Protein AF-A0A1Y3B3G0-F1 (afdb_monomer_lite)

InterPro domains:
  IPR056429 C-Maf-inducing protein, PH domain [PF23066] (26-76)

Secondary structure (DSSP, 8-state):
--------------------S-----PPPPSEEEEEE-----SS-HHHHHHSHHHHT-PEEEEEEE-SS-EEE-PPP-

Structure (mmCIF, N/CA/C/O backbone):
data_AF-A0A1Y3B3G0-F1
#
_entry.id   AF-A0A1Y3B3G0-F1
#
loop_
_atom_site.group_PDB
_atom_site.id
_atom_site.type_symbol
_atom_site.label_atom_id
_atom_site.label_alt_id
_atom_site.label_comp_id
_atom_site.label_asym_id
_atom_site.label_entity_id
_atom_site.label_seq_id
_atom_site.pdbx_PDB_ins_code
_atom_site.Cartn_x
_atom_site.Cartn_y
_atom_site.Cartn_z
_atom_site.occupancy
_atom_site.B_iso_or_equiv
_atom_site.auth_seq_id
_atom_site.auth_comp_id
_atom_site.auth_asym_id
_atom_site.auth_atom_id
_atom_site.pdbx_PDB_model_num
ATOM 1 N N . MET A 1 1 ? 61.891 -23.644 -51.253 1.00 56.06 1 MET A N 1
ATOM 2 C CA . MET A 1 1 ? 62.061 -24.349 -49.972 1.00 56.06 1 MET A CA 1
ATOM 3 C C . MET A 1 1 ? 62.746 -23.382 -49.030 1.00 56.06 1 MET A C 1
ATOM 5 O O . MET A 1 1 ? 63.955 -23.255 -49.111 1.00 56.06 1 MET A O 1
ATOM 9 N N . ASP A 1 2 ? 61.961 -22.637 -48.259 1.00 42.81 2 ASP A N 1
ATOM 10 C CA . ASP A 1 2 ? 62.286 -22.323 -46.867 1.00 42.81 2 ASP A CA 1
ATOM 11 C C . ASP A 1 2 ? 60.965 -21.966 -46.173 1.00 42.81 2 ASP A C 1
ATOM 13 O O . ASP A 1 2 ? 60.265 -21.027 -46.555 1.00 42.81 2 ASP A O 1
ATOM 17 N N . GLU A 1 3 ? 60.565 -22.858 -45.276 1.00 44.00 3 GLU A N 1
ATOM 18 C CA . GLU A 1 3 ? 59.332 -22.860 -44.497 1.00 44.00 3 GLU A CA 1
ATOM 19 C C . GLU A 1 3 ? 59.557 -22.013 -43.242 1.00 44.00 3 GLU A C 1
ATOM 21 O O . GLU A 1 3 ? 60.217 -22.443 -42.301 1.00 44.00 3 GLU A O 1
ATOM 26 N N . GLY A 1 4 ? 59.001 -20.803 -43.223 1.00 44.47 4 GLY A N 1
ATOM 27 C CA . GLY A 1 4 ? 59.056 -19.891 -42.080 1.00 44.47 4 GLY A CA 1
ATOM 28 C C . GLY A 1 4 ? 57.726 -19.801 -41.341 1.00 44.47 4 GLY A C 1
ATOM 29 O O . GLY A 1 4 ? 57.171 -18.712 -41.204 1.00 44.47 4 GLY A O 1
ATOM 30 N N . ILE A 1 5 ? 57.180 -20.933 -40.892 1.00 52.31 5 ILE A N 1
ATOM 31 C CA . ILE A 1 5 ? 56.018 -20.971 -39.996 1.00 52.31 5 ILE A CA 1
ATOM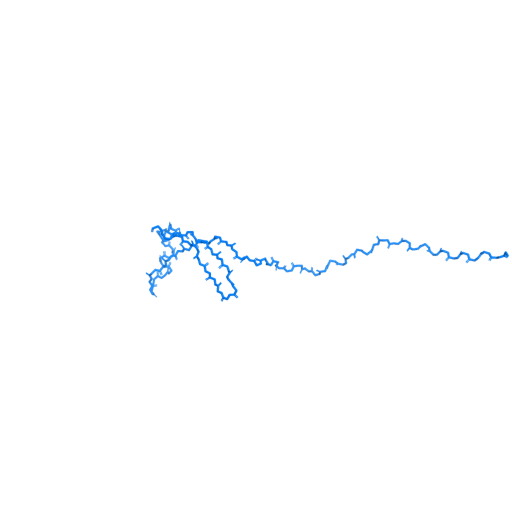 32 C C . ILE A 1 5 ? 56.467 -20.496 -38.608 1.00 52.31 5 ILE A C 1
ATOM 34 O O . ILE A 1 5 ? 57.041 -21.262 -37.841 1.00 52.31 5 ILE A O 1
ATOM 38 N N . PHE A 1 6 ? 56.155 -19.251 -38.246 1.00 48.84 6 PHE A N 1
ATOM 39 C CA . PHE A 1 6 ? 56.118 -18.838 -36.841 1.00 48.84 6 PHE A CA 1
ATOM 40 C C . PHE A 1 6 ? 54.656 -18.751 -36.390 1.00 48.84 6 PHE A C 1
ATOM 42 O O . PHE A 1 6 ? 54.050 -17.683 -36.341 1.00 48.84 6 PHE A O 1
ATOM 49 N N . GLN A 1 7 ? 54.056 -19.911 -36.109 1.00 51.12 7 GLN A N 1
ATOM 50 C CA . GLN A 1 7 ? 52.789 -19.981 -35.384 1.00 51.12 7 GLN A CA 1
ATOM 51 C C . GLN A 1 7 ? 53.073 -19.702 -33.909 1.00 51.12 7 GLN A C 1
ATOM 53 O O . GLN A 1 7 ? 53.642 -20.530 -33.203 1.00 51.12 7 GLN A O 1
ATOM 58 N N . SER A 1 8 ? 52.682 -18.523 -33.437 1.00 49.59 8 SER A N 1
ATOM 59 C CA . SER A 1 8 ? 52.648 -18.199 -32.016 1.00 49.59 8 SER A CA 1
ATOM 60 C C . SER A 1 8 ? 51.483 -18.945 -31.341 1.00 49.59 8 SER A C 1
ATOM 62 O O . SER A 1 8 ? 50.324 -18.727 -31.705 1.00 49.59 8 SER A O 1
ATOM 64 N N . PRO A 1 9 ? 51.727 -19.808 -30.337 1.00 52.81 9 PRO A N 1
ATOM 65 C CA . PRO A 1 9 ? 50.657 -20.433 -29.582 1.00 52.81 9 PRO A CA 1
ATOM 66 C C . PRO A 1 9 ? 50.292 -19.524 -28.406 1.00 52.81 9 PRO A C 1
ATOM 68 O O . PRO A 1 9 ? 50.810 -19.670 -27.304 1.00 52.81 9 PRO A O 1
ATOM 71 N N . LEU A 1 10 ? 49.375 -18.582 -28.621 1.00 47.62 10 LEU A N 1
ATOM 72 C CA . LEU A 1 10 ? 48.589 -18.012 -27.523 1.00 47.62 10 LEU A CA 1
ATOM 73 C C . LEU A 1 10 ? 47.103 -18.136 -27.837 1.00 47.62 10 LEU A C 1
ATOM 75 O O . LEU A 1 10 ? 46.365 -17.173 -28.024 1.00 47.62 10 LEU A O 1
ATOM 79 N N . ASN A 1 11 ? 46.665 -19.391 -27.842 1.00 52.16 11 ASN A N 1
ATOM 80 C CA . ASN A 1 11 ? 45.304 -19.710 -27.468 1.00 52.16 11 ASN A CA 1
ATOM 81 C C . ASN A 1 11 ? 45.155 -19.399 -25.969 1.00 52.16 11 ASN A C 1
ATOM 83 O O . ASN A 1 11 ? 45.661 -20.133 -25.122 1.00 52.16 11 ASN A O 1
ATOM 87 N N . SER A 1 12 ? 44.487 -18.299 -25.633 1.00 51.84 12 SER A N 1
ATOM 88 C CA . SER A 1 12 ? 43.942 -18.108 -24.291 1.00 51.84 12 SER A CA 1
ATOM 89 C C . SER A 1 12 ? 42.522 -17.557 -24.414 1.00 51.84 12 SER A C 1
ATOM 91 O O . SER A 1 12 ? 42.330 -16.347 -24.564 1.00 51.84 12 SER A O 1
ATOM 93 N N . PRO A 1 13 ? 41.490 -18.421 -24.395 1.00 57.69 13 PRO A N 1
ATOM 94 C CA . PRO A 1 13 ? 40.115 -17.981 -24.301 1.00 57.69 13 PRO A CA 1
ATOM 95 C C . PRO A 1 13 ? 39.827 -17.732 -22.824 1.00 57.69 13 PRO A C 1
ATOM 97 O O . PRO A 1 13 ? 39.200 -18.537 -22.154 1.00 57.69 13 PRO A O 1
ATOM 100 N N . ASN A 1 14 ? 40.320 -16.622 -22.290 1.00 57.00 14 ASN A N 1
ATOM 101 C CA . ASN A 1 14 ? 39.820 -16.108 -21.023 1.00 57.00 14 ASN A CA 1
ATOM 102 C C . ASN A 1 14 ? 39.741 -14.589 -21.101 1.00 57.00 14 ASN A C 1
ATOM 104 O O . ASN A 1 14 ? 40.402 -13.847 -20.383 1.00 57.00 14 ASN A O 1
ATOM 108 N N . ARG A 1 15 ? 38.833 -14.117 -21.963 1.00 55.59 15 ARG A N 1
ATOM 109 C CA . ARG A 1 15 ? 38.082 -12.906 -21.629 1.00 55.59 15 ARG A CA 1
ATOM 110 C C . ARG A 1 15 ? 37.131 -13.286 -20.496 1.00 55.59 15 ARG A C 1
ATOM 112 O O . ARG A 1 15 ? 35.931 -13.425 -20.710 1.00 55.59 15 ARG A O 1
ATOM 119 N N . THR A 1 16 ? 37.664 -13.507 -19.297 1.00 54.72 16 THR A N 1
ATOM 120 C CA . THR A 1 16 ? 36.865 -13.384 -18.085 1.00 54.72 16 THR A CA 1
ATOM 121 C C . THR A 1 16 ? 36.443 -11.927 -18.049 1.00 54.72 16 THR A C 1
ATOM 123 O O . THR A 1 16 ? 37.216 -11.035 -17.707 1.00 54.72 16 THR A O 1
ATOM 126 N N . SER A 1 17 ? 35.230 -11.685 -18.545 1.00 61.53 17 SER A N 1
ATOM 127 C CA . SER A 1 17 ? 34.520 -10.424 -18.427 1.00 61.53 17 SER A CA 1
ATOM 128 C C . SER A 1 17 ? 34.710 -9.933 -17.002 1.00 61.53 17 SER A C 1
ATOM 130 O O . SER A 1 17 ? 34.244 -10.589 -16.065 1.00 61.53 17 SER A O 1
ATOM 132 N N . ALA A 1 18 ? 35.440 -8.830 -16.837 1.00 63.31 18 ALA A N 1
ATOM 133 C CA . ALA A 1 18 ? 35.539 -8.165 -15.552 1.00 63.31 18 ALA A CA 1
ATOM 134 C C . ALA A 1 18 ? 34.111 -8.023 -14.996 1.00 63.31 18 ALA A C 1
ATOM 136 O O . ALA A 1 18 ? 33.223 -7.630 -15.763 1.00 63.31 18 ALA A O 1
ATOM 137 N N . PRO A 1 19 ? 33.841 -8.386 -13.728 1.00 60.03 19 PRO A N 1
ATOM 138 C CA . PRO A 1 19 ? 32.518 -8.193 -13.160 1.00 60.03 19 PRO A CA 1
ATOM 139 C C . PRO A 1 19 ? 32.219 -6.694 -13.217 1.00 60.03 19 PRO A C 1
ATOM 141 O O . PRO A 1 19 ? 32.857 -5.882 -12.548 1.00 60.03 19 PRO A O 1
ATOM 144 N N . SER A 1 20 ? 31.310 -6.328 -14.117 1.00 67.75 20 SER A N 1
ATOM 145 C CA . SER A 1 20 ? 30.966 -4.952 -14.440 1.00 67.75 20 SER A CA 1
ATOM 146 C C . SER A 1 20 ? 30.212 -4.338 -13.267 1.00 67.75 20 SER A C 1
ATOM 148 O O . SER A 1 20 ? 28.990 -4.441 -13.216 1.00 67.75 20 SER A O 1
ATOM 150 N N . SER A 1 21 ? 30.951 -3.722 -12.342 1.00 70.25 21 SER A N 1
ATOM 151 C CA . SER A 1 21 ? 30.450 -2.985 -11.176 1.00 70.25 21 SER A CA 1
ATOM 152 C C . SER A 1 21 ? 29.588 -3.821 -10.205 1.00 70.25 21 SER A C 1
ATOM 154 O O . SER A 1 21 ? 28.943 -4.798 -10.585 1.00 70.25 21 SER A O 1
ATOM 156 N N . PRO A 1 22 ? 29.523 -3.467 -8.909 1.00 69.56 22 PRO A N 1
ATOM 157 C CA . PRO A 1 22 ? 28.448 -3.975 -8.071 1.00 69.56 22 PRO A CA 1
ATOM 158 C C . PRO A 1 22 ? 27.133 -3.514 -8.701 1.00 69.56 22 PRO A C 1
ATOM 160 O O . PRO A 1 22 ? 26.852 -2.319 -8.801 1.00 69.56 22 PRO A O 1
ATOM 163 N N . ILE A 1 23 ? 26.357 -4.476 -9.194 1.00 73.00 23 ILE A N 1
ATOM 164 C CA . ILE A 1 23 ? 25.006 -4.245 -9.682 1.00 73.00 23 ILE A CA 1
ATOM 165 C C . ILE A 1 23 ? 24.226 -3.681 -8.495 1.00 73.00 23 ILE A C 1
ATOM 167 O O . ILE A 1 23 ? 23.885 -4.405 -7.561 1.00 73.00 23 ILE A O 1
ATOM 171 N N . GLY A 1 24 ? 23.999 -2.368 -8.512 1.00 81.19 24 GLY A N 1
ATOM 172 C CA . GLY A 1 24 ? 23.110 -1.716 -7.564 1.00 81.19 24 GLY A CA 1
ATOM 173 C C . GLY A 1 24 ? 21.696 -2.303 -7.656 1.00 81.19 24 GLY A C 1
ATOM 174 O O . GLY A 1 24 ? 21.405 -3.104 -8.552 1.00 81.19 24 GLY A O 1
ATOM 175 N N . PRO A 1 25 ? 20.793 -1.916 -6.747 1.00 82.31 25 PRO A N 1
ATOM 176 C CA . PRO A 1 25 ? 19.422 -2.408 -6.749 1.00 82.31 25 PRO A CA 1
ATOM 177 C C . PRO A 1 25 ? 18.784 -2.309 -8.145 1.00 82.31 25 PRO A C 1
ATOM 179 O O . PRO A 1 25 ? 18.661 -1.228 -8.720 1.00 82.31 25 PRO A O 1
ATOM 182 N N . LYS A 1 26 ? 18.405 -3.460 -8.712 1.00 83.50 26 LYS A N 1
ATOM 183 C CA . LYS A 1 26 ? 17.695 -3.539 -9.993 1.00 83.50 26 LYS A CA 1
ATOM 184 C C . LYS A 1 26 ? 16.204 -3.415 -9.721 1.00 83.50 26 LYS A C 1
ATOM 186 O O . LYS A 1 26 ? 15.588 -4.344 -9.203 1.00 83.50 26 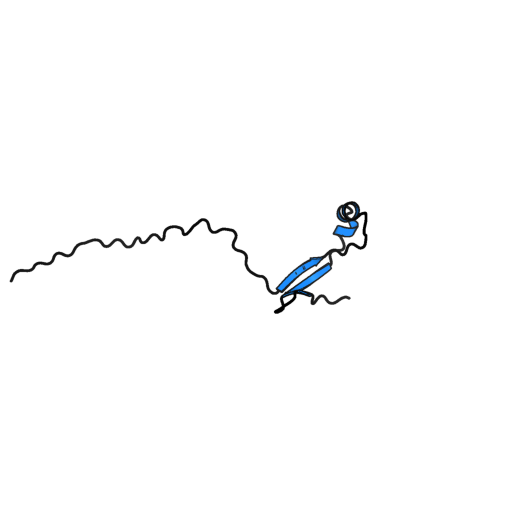LYS A O 1
ATOM 191 N N . PHE A 1 27 ? 15.620 -2.282 -10.087 1.00 83.19 27 PHE A N 1
ATOM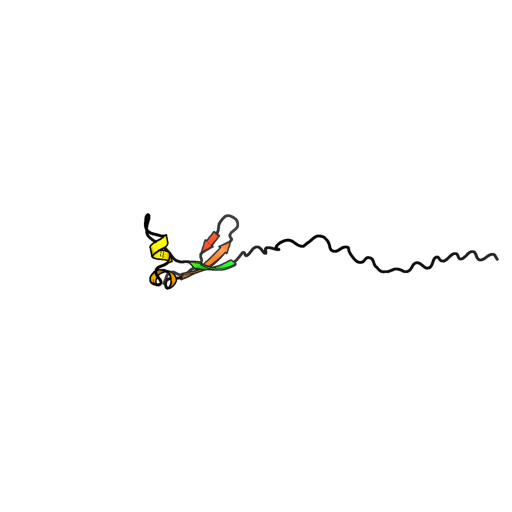 192 C CA . PHE A 1 27 ? 14.179 -2.076 -9.995 1.00 83.19 27 PHE A CA 1
ATOM 193 C C . PHE A 1 27 ? 13.512 -2.450 -11.318 1.00 83.19 27 PHE A C 1
ATOM 195 O O . PHE A 1 27 ? 13.949 -2.023 -12.387 1.00 83.19 27 PHE A O 1
ATOM 202 N N . LYS A 1 28 ? 12.440 -3.241 -11.252 1.00 84.56 28 LYS A N 1
ATOM 203 C CA . LYS A 1 28 ? 11.565 -3.510 -12.396 1.00 84.56 28 LYS A CA 1
ATOM 204 C C . LYS A 1 28 ? 10.348 -2.598 -12.295 1.00 84.56 28 LYS A C 1
ATOM 206 O O . LYS A 1 28 ? 9.682 -2.591 -11.263 1.00 84.56 28 LYS A O 1
ATOM 211 N N . ILE A 1 29 ? 10.048 -1.859 -13.361 1.00 82.88 29 ILE A N 1
ATOM 212 C CA . ILE A 1 29 ? 8.823 -1.058 -13.432 1.00 82.88 29 ILE A CA 1
ATOM 213 C C . ILE A 1 29 ? 7.630 -2.016 -13.492 1.00 82.88 29 ILE A C 1
ATOM 215 O O . ILE A 1 29 ? 7.568 -2.903 -14.346 1.00 82.88 29 ILE A O 1
ATOM 219 N N . ILE A 1 30 ? 6.697 -1.848 -12.558 1.00 84.44 30 ILE A N 1
ATOM 220 C CA . ILE A 1 30 ? 5.452 -2.609 -12.501 1.00 84.44 30 ILE A CA 1
ATOM 221 C C . ILE A 1 30 ? 4.356 -1.735 -13.109 1.00 84.44 30 ILE A C 1
ATOM 223 O O . ILE A 1 30 ? 4.072 -0.653 -12.602 1.00 84.44 30 ILE A O 1
ATOM 227 N N . HIS A 1 31 ? 3.752 -2.208 -14.199 1.00 87.69 31 HIS A N 1
ATOM 228 C CA . HIS A 1 31 ? 2.643 -1.516 -14.862 1.00 87.69 31 HIS A CA 1
ATOM 229 C C . HIS A 1 31 ? 1.282 -1.869 -14.265 1.00 87.69 31 HIS A C 1
ATOM 231 O O . HIS A 1 31 ? 0.339 -1.106 -14.429 1.00 87.69 31 HIS A O 1
ATOM 237 N N . GLU A 1 32 ? 1.165 -3.005 -13.580 1.00 90.38 32 GLU A N 1
ATOM 238 C CA . GLU A 1 32 ? -0.077 -3.446 -12.956 1.00 90.38 32 GLU A CA 1
ATOM 239 C C . GLU A 1 32 ? 0.229 -4.312 -11.732 1.00 90.38 32 GLU A C 1
ATOM 241 O O . GLU A 1 32 ? 1.101 -5.182 -11.786 1.00 90.38 32 GLU A O 1
ATOM 246 N N . GLY A 1 33 ? -0.481 -4.087 -10.629 1.00 89.75 33 GLY A N 1
ATOM 247 C CA . GLY A 1 33 ? -0.281 -4.845 -9.399 1.00 89.75 33 GLY A CA 1
ATOM 248 C C . GLY A 1 33 ? -1.340 -4.566 -8.344 1.00 89.75 33 GLY A C 1
ATOM 249 O O . GLY A 1 33 ? -2.056 -3.566 -8.405 1.00 89.75 33 GLY A O 1
ATOM 250 N N . ASP A 1 34 ? -1.427 -5.464 -7.370 1.00 90.81 34 ASP A N 1
ATOM 251 C CA . ASP A 1 34 ? -2.348 -5.331 -6.249 1.00 90.81 34 ASP A CA 1
ATOM 252 C C . ASP A 1 34 ? -1.631 -4.676 -5.069 1.00 90.81 34 ASP A C 1
ATOM 254 O O . ASP A 1 34 ? -0.519 -5.059 -4.701 1.00 90.81 34 ASP A O 1
ATOM 258 N N . VAL A 1 35 ? -2.268 -3.674 -4.471 1.00 89.44 35 VAL A N 1
ATOM 259 C CA . VAL A 1 35 ? -1.787 -3.005 -3.264 1.00 89.44 35 VAL A CA 1
ATOM 260 C C . VAL A 1 35 ? -2.861 -3.049 -2.192 1.00 89.44 35 VAL A C 1
ATOM 262 O O . VAL A 1 35 ? -4.050 -2.945 -2.480 1.00 89.44 35 VAL A O 1
ATOM 265 N N . HIS A 1 36 ? -2.452 -3.158 -0.937 1.00 88.12 36 HIS A N 1
ATOM 266 C CA . HIS A 1 36 ? -3.370 -3.016 0.183 1.00 88.12 36 HIS A CA 1
ATOM 267 C C . HIS A 1 36 ? -3.407 -1.547 0.600 1.00 88.12 36 HIS A C 1
ATOM 269 O O . HIS A 1 36 ? -2.365 -0.961 0.887 1.00 88.12 36 HIS A O 1
ATOM 275 N N . LEU A 1 37 ? -4.598 -0.946 0.650 1.00 83.00 37 LEU A N 1
ATOM 276 C CA . LEU A 1 37 ? -4.803 0.427 1.114 1.00 83.00 37 LEU A CA 1
ATOM 277 C C . LEU A 1 37 ? -5.673 0.450 2.371 1.00 83.00 37 LEU A C 1
ATOM 279 O O . LEU A 1 37 ? -6.661 -0.272 2.473 1.00 83.00 37 LEU A O 1
ATOM 283 N N . CYS A 1 38 ? -5.328 1.316 3.323 1.00 82.50 38 CYS A N 1
ATOM 284 C CA . CYS A 1 38 ? -6.151 1.609 4.492 1.00 82.50 38 CYS A CA 1
ATOM 285 C C . CYS A 1 38 ? -6.528 3.095 4.471 1.00 82.50 38 CYS A C 1
ATOM 287 O O . CYS A 1 38 ? -5.670 3.970 4.606 1.00 82.50 38 CYS A O 1
ATOM 289 N N . ARG A 1 39 ? -7.817 3.408 4.290 1.00 76.56 39 ARG A N 1
ATOM 290 C CA . ARG A 1 39 ? -8.298 4.797 4.291 1.00 76.56 39 ARG A CA 1
ATOM 291 C C . ARG A 1 39 ? -8.395 5.334 5.720 1.00 76.56 39 ARG A C 1
ATOM 293 O O . ARG A 1 39 ? -9.214 4.874 6.516 1.00 76.56 39 ARG A O 1
ATOM 300 N N . LEU A 1 40 ? -7.642 6.392 6.017 1.00 76.44 40 LEU A N 1
ATOM 301 C CA . LEU A 1 40 ? -7.678 7.083 7.308 1.00 76.44 40 LEU A CA 1
ATOM 302 C C . LEU A 1 40 ? -8.377 8.445 7.176 1.00 76.44 40 LEU A C 1
ATOM 304 O O . LEU A 1 40 ? -7.828 9.386 6.618 1.00 76.44 40 LEU A O 1
ATOM 308 N N . ASN A 1 41 ? -9.589 8.574 7.722 1.00 69.62 41 ASN A N 1
ATOM 309 C CA . ASN A 1 41 ? -10.299 9.857 7.803 1.00 69.62 41 ASN A CA 1
ATOM 310 C C . ASN A 1 41 ? -9.994 10.541 9.155 1.00 69.62 41 ASN A C 1
ATOM 312 O O . ASN A 1 41 ? -10.706 10.271 10.128 1.00 69.62 41 ASN A O 1
ATOM 316 N N . HIS A 1 42 ? -8.938 11.365 9.271 1.00 72.62 42 HIS A N 1
ATOM 317 C CA . HIS A 1 42 ? -8.803 12.379 10.341 1.00 72.62 42 HIS A CA 1
ATOM 318 C C . HIS A 1 42 ? -7.570 13.288 10.193 1.00 72.62 42 HIS A C 1
ATOM 320 O O . HIS A 1 42 ? -6.521 12.821 9.768 1.00 72.62 42 HIS A O 1
ATOM 326 N N . GLN A 1 43 ? -7.660 14.538 10.663 1.00 62.44 43 GLN A N 1
ATOM 327 C CA . GLN A 1 43 ? -6.588 15.536 10.531 1.00 62.44 43 GLN A CA 1
ATOM 328 C C . GLN A 1 43 ? -5.576 15.561 11.699 1.00 62.44 43 GLN A C 1
ATOM 330 O O . GLN A 1 43 ? -4.481 16.080 11.517 1.00 62.44 43 GLN A O 1
ATOM 335 N N . ARG A 1 44 ? -5.900 15.031 12.897 1.00 66.25 44 ARG A N 1
ATOM 336 C CA . ARG A 1 44 ? -5.073 15.258 14.113 1.00 66.25 44 ARG A CA 1
ATOM 337 C C . ARG A 1 44 ? -4.687 14.037 14.964 1.00 66.25 44 ARG A C 1
ATOM 339 O O . ARG A 1 44 ? -4.051 14.206 15.994 1.00 66.25 44 ARG A O 1
ATOM 346 N N . THR A 1 45 ? -5.011 12.804 14.564 1.00 66.12 45 THR A N 1
ATOM 347 C CA . THR A 1 45 ? -4.734 11.603 15.398 1.00 66.12 45 THR A CA 1
ATOM 348 C C . THR A 1 45 ? -4.295 10.380 14.586 1.00 66.12 45 THR A C 1
ATOM 350 O O . THR A 1 45 ? -4.613 9.241 14.936 1.00 66.12 45 THR A O 1
ATOM 353 N N . ILE A 1 46 ? -3.621 10.600 13.455 1.00 70.19 46 ILE A N 1
ATOM 354 C CA . ILE A 1 46 ? -3.301 9.544 12.483 1.00 70.19 46 ILE A CA 1
ATOM 355 C C . ILE A 1 46 ? -2.431 8.448 13.122 1.00 70.19 46 ILE A C 1
ATOM 357 O O . ILE A 1 46 ? -2.747 7.273 12.974 1.00 70.19 46 ILE A O 1
ATOM 361 N N . VAL A 1 47 ? -1.428 8.817 13.926 1.00 73.00 47 VAL A N 1
ATOM 362 C CA . VAL A 1 47 ? -0.513 7.862 14.584 1.00 73.00 47 VAL A CA 1
ATOM 363 C C . VAL A 1 47 ? -1.253 6.925 15.548 1.00 73.00 47 VAL A C 1
ATOM 365 O O . VAL A 1 47 ? -1.146 5.709 15.430 1.00 73.00 47 VAL A O 1
ATOM 368 N N . SER A 1 48 ? -2.082 7.467 16.448 1.00 72.44 48 SER A N 1
ATOM 369 C CA . SER A 1 48 ? -2.877 6.662 17.395 1.00 72.44 48 SER A CA 1
A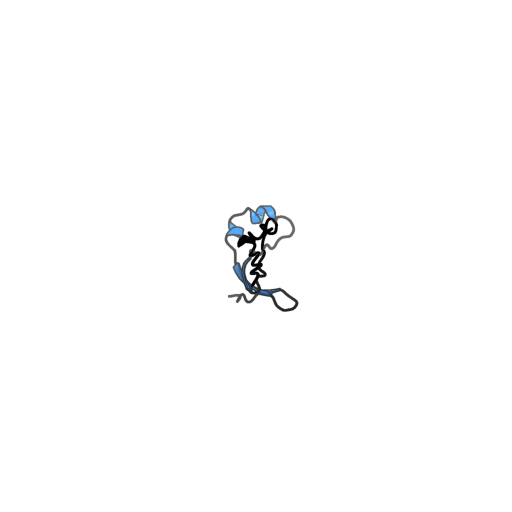TOM 370 C C . SER A 1 48 ? -3.873 5.730 16.686 1.00 72.44 48 SER A C 1
ATOM 372 O O . SER A 1 48 ? -4.131 4.619 17.147 1.00 72.44 48 SER A O 1
ATOM 374 N N . LYS A 1 49 ? -4.402 6.140 15.523 1.00 70.44 49 LYS A N 1
ATOM 375 C CA . LYS A 1 49 ? -5.269 5.287 14.698 1.00 70.44 49 LYS A CA 1
ATOM 376 C C . LYS A 1 49 ? -4.489 4.197 13.962 1.00 70.44 49 LYS A C 1
ATOM 378 O O . LYS A 1 49 ? -4.955 3.069 13.962 1.00 70.44 49 LYS A O 1
ATOM 383 N N . ILE A 1 50 ? -3.318 4.489 13.396 1.00 75.94 50 ILE A N 1
ATOM 384 C CA . ILE A 1 50 ? -2.473 3.475 12.736 1.00 75.94 50 ILE A CA 1
ATOM 385 C C . ILE A 1 50 ? -2.079 2.374 13.726 1.00 75.94 50 ILE A C 1
ATOM 387 O O . ILE A 1 50 ? -2.169 1.195 13.401 1.00 75.94 50 ILE A O 1
ATOM 391 N N . LEU A 1 51 ? -1.706 2.759 14.948 1.00 72.88 51 LEU A N 1
ATOM 392 C CA . LEU A 1 51 ? -1.336 1.819 16.011 1.00 72.88 51 LEU A CA 1
ATOM 393 C C . LEU A 1 51 ? -2.542 1.068 16.596 1.00 72.88 51 LEU A C 1
ATOM 395 O O . LEU A 1 51 ? -2.384 0.041 17.252 1.00 72.88 51 LEU A O 1
ATOM 399 N N . SER A 1 52 ? -3.764 1.548 16.357 1.00 69.88 52 SER A N 1
ATOM 400 C CA . SER A 1 52 ? -4.968 0.834 16.756 1.00 69.88 52 SER A CA 1
ATOM 401 C C . SER A 1 52 ? -5.230 -0.319 15.784 1.00 69.88 52 SER A C 1
ATOM 403 O O . SER A 1 52 ? -5.537 -0.110 14.609 1.00 69.88 52 SER A O 1
ATOM 405 N N . SER A 1 53 ? -5.193 -1.548 16.309 1.00 65.75 53 SER A N 1
ATOM 406 C CA . SER A 1 53 ? -5.438 -2.805 15.577 1.00 65.75 53 SER A CA 1
ATOM 407 C C . SER A 1 53 ? -6.675 -2.770 14.656 1.00 65.75 53 SER A C 1
ATOM 409 O O . SER A 1 53 ? -6.681 -3.370 13.583 1.00 65.75 53 SER A O 1
ATOM 411 N N . LYS A 1 54 ? -7.707 -1.986 15.003 1.00 66.81 54 LYS A N 1
ATOM 412 C CA . LYS A 1 54 ? -8.935 -1.850 14.204 1.00 66.81 54 LYS A CA 1
ATOM 413 C C . LYS A 1 54 ? -8.733 -1.234 12.813 1.00 66.81 54 LYS A C 1
ATOM 415 O O . LYS A 1 54 ? -9.528 -1.521 11.924 1.00 66.81 54 LYS A O 1
ATOM 420 N N . PHE A 1 55 ? -7.715 -0.393 12.608 1.00 64.25 55 PHE A N 1
ATOM 421 C CA . PHE A 1 55 ? -7.435 0.206 11.293 1.00 64.25 55 PHE A CA 1
ATOM 422 C C . PHE A 1 55 ? -6.533 -0.688 10.445 1.00 64.25 55 PHE A C 1
ATOM 424 O O . PHE A 1 55 ? -6.774 -0.824 9.248 1.00 64.25 55 PHE A O 1
ATOM 431 N N . LEU A 1 56 ? -5.601 -1.407 11.078 1.00 68.19 56 LEU A N 1
ATOM 432 C CA . LEU A 1 56 ? -4.819 -2.464 10.432 1.00 68.19 56 LEU A CA 1
ATOM 433 C C . LEU A 1 56 ? -5.669 -3.662 9.991 1.00 68.19 56 LEU A C 1
ATOM 435 O O . LEU A 1 56 ? -5.175 -4.518 9.275 1.00 68.19 56 LEU A O 1
ATOM 439 N N . ARG A 1 57 ? -6.933 -3.757 10.412 1.00 69.88 57 ARG A N 1
ATOM 440 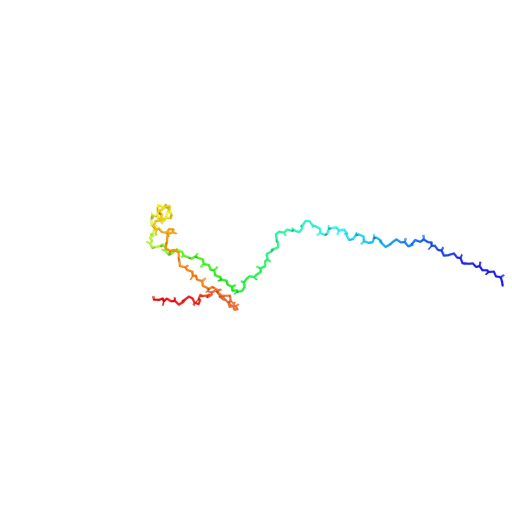C CA . ARG A 1 57 ? -7.848 -4.819 9.972 1.00 69.88 57 ARG A CA 1
ATOM 441 C C . ARG A 1 57 ? -8.681 -4.439 8.741 1.00 69.88 57 ARG A C 1
ATOM 443 O O . ARG A 1 57 ? -9.290 -5.311 8.136 1.00 69.88 57 ARG A O 1
ATOM 450 N N . ARG A 1 58 ? -8.728 -3.157 8.357 1.00 76.38 58 ARG A N 1
ATOM 451 C CA . ARG A 1 58 ? -9.582 -2.636 7.269 1.00 76.38 58 ARG A CA 1
ATOM 452 C C . ARG A 1 58 ? -8.800 -2.359 5.982 1.00 76.38 58 ARG A C 1
ATOM 454 O O . ARG A 1 58 ? -9.027 -1.339 5.337 1.00 76.38 58 ARG A O 1
ATOM 461 N N . TRP A 1 59 ? -7.846 -3.224 5.647 1.00 85.00 59 TRP A N 1
ATOM 462 C CA . TRP A 1 59 ? -7.132 -3.116 4.378 1.00 85.00 59 TRP A CA 1
ATOM 463 C C . TRP A 1 59 ? -8.040 -3.547 3.232 1.00 85.00 59 TRP A C 1
ATOM 465 O O . TRP A 1 59 ? -8.584 -4.648 3.235 1.00 85.00 59 TRP A O 1
ATOM 475 N N . GLU A 1 60 ? -8.184 -2.670 2.251 1.00 86.25 60 GLU A N 1
ATOM 476 C CA . GLU A 1 60 ? -8.861 -2.949 0.994 1.00 86.25 60 GLU A CA 1
ATOM 477 C C . GLU A 1 60 ? -7.796 -3.279 -0.054 1.00 86.25 60 GLU A C 1
ATOM 479 O O . GLU A 1 60 ? -6.770 -2.601 -0.151 1.00 86.25 60 GLU A O 1
ATOM 484 N N . THR A 1 61 ? -8.012 -4.343 -0.827 1.00 89.06 61 THR A N 1
ATOM 485 C CA . THR A 1 61 ? -7.102 -4.707 -1.920 1.00 89.06 61 THR A CA 1
ATOM 486 C C . THR A 1 61 ? -7.473 -3.899 -3.149 1.00 89.06 61 THR A C 1
ATOM 488 O O . THR A 1 61 ? -8.601 -3.984 -3.635 1.00 89.06 61 THR A O 1
ATOM 491 N N . HIS A 1 62 ? -6.526 -3.120 -3.660 1.00 89.88 62 HIS A N 1
ATOM 492 C CA . HIS A 1 62 ? -6.694 -2.334 -4.864 1.00 89.88 62 HIS A CA 1
ATOM 493 C C . HIS A 1 62 ? -5.789 -2.805 -5.986 1.00 89.88 62 HIS A C 1
ATOM 495 O O . HIS A 1 62 ? -4.570 -2.776 -5.854 1.00 89.88 62 HIS A O 1
ATOM 501 N N . ARG A 1 63 ? -6.395 -3.141 -7.128 1.00 90.50 63 ARG A N 1
ATOM 502 C CA . ARG A 1 63 ? -5.643 -3.401 -8.352 1.00 90.50 63 ARG A CA 1
ATOM 503 C C . ARG A 1 63 ? -5.353 -2.089 -9.056 1.00 90.50 63 ARG A C 1
ATOM 505 O O . ARG A 1 63 ? -6.275 -1.398 -9.501 1.00 90.50 63 ARG A O 1
ATOM 512 N N . ILE A 1 64 ? -4.082 -1.732 -9.095 1.00 92.12 64 ILE A N 1
ATOM 513 C CA . ILE A 1 64 ? -3.576 -0.494 -9.665 1.00 92.12 64 ILE A CA 1
ATOM 514 C C . ILE A 1 64 ? -2.920 -0.798 -11.001 1.00 92.12 64 ILE A C 1
ATOM 516 O O . ILE A 1 64 ? -2.238 -1.809 -11.144 1.00 92.12 64 ILE A O 1
ATOM 520 N N . TYR A 1 65 ? -3.118 0.090 -11.967 1.00 91.44 65 TYR A N 1
ATOM 521 C CA . TYR A 1 65 ? -2.456 0.043 -13.258 1.00 91.44 65 TYR A CA 1
ATOM 522 C C . TYR A 1 65 ? -1.936 1.428 -13.643 1.00 91.44 65 TYR A C 1
ATOM 524 O O . TYR A 1 65 ? -2.534 2.460 -13.322 1.00 91.44 65 TYR A O 1
ATOM 532 N N . LEU A 1 66 ? -0.791 1.438 -14.312 1.00 90.38 66 LEU A N 1
ATOM 533 C CA . LEU A 1 66 ? -0.150 2.630 -14.834 1.00 90.38 66 LEU A CA 1
ATOM 534 C C . LEU A 1 66 ? -0.680 2.891 -16.245 1.00 90.38 66 LEU A C 1
ATOM 536 O O . LEU A 1 66 ? -0.594 2.027 -17.118 1.00 90.38 66 LEU A O 1
ATOM 540 N N . THR A 1 67 ? -1.223 4.081 -16.467 1.00 87.25 67 THR A N 1
ATOM 541 C CA . THR A 1 67 ? -1.532 4.583 -17.808 1.00 87.25 67 THR A CA 1
ATOM 542 C C . THR A 1 67 ? -0.344 5.381 -18.348 1.00 87.25 67 THR A C 1
ATOM 544 O O . THR A 1 67 ? 0.705 5.474 -17.712 1.00 87.25 67 THR A O 1
ATOM 547 N N . SER A 1 68 ? -0.490 5.978 -19.530 1.00 87.81 68 SER A N 1
ATOM 548 C CA . SER A 1 68 ? 0.546 6.829 -20.122 1.00 87.81 68 SER A CA 1
ATOM 549 C C . SER A 1 68 ? 0.858 8.086 -19.302 1.00 87.81 68 SER A C 1
ATOM 551 O O . SER A 1 68 ? 1.955 8.622 -19.427 1.00 87.81 68 SER A O 1
ATOM 553 N N . VAL A 1 69 ? -0.084 8.567 -18.482 1.00 90.56 69 VAL A N 1
ATOM 554 C CA . VAL A 1 69 ? 0.036 9.863 -17.785 1.00 90.56 69 VAL A CA 1
ATOM 555 C C . VAL A 1 69 ? -0.375 9.827 -16.315 1.00 90.56 69 VAL A C 1
ATOM 557 O O . VAL A 1 69 ? -0.140 10.791 -15.591 1.00 90.56 69 VAL A O 1
ATOM 560 N N . ASN A 1 70 ? -1.018 8.754 -15.850 1.00 89.38 70 ASN A N 1
ATOM 561 C CA . ASN A 1 70 ? -1.523 8.669 -14.484 1.00 89.38 70 ASN A CA 1
ATOM 562 C C . ASN A 1 70 ? -1.559 7.231 -13.954 1.00 89.38 70 ASN A C 1
ATOM 564 O O . ASN A 1 70 ? -1.413 6.255 -14.685 1.00 89.38 70 ASN A O 1
ATOM 568 N N . LEU A 1 71 ? -1.765 7.120 -12.648 1.00 88.44 71 LEU A N 1
ATOM 569 C CA . LEU A 1 71 ? -1.964 5.866 -11.943 1.00 88.44 71 LEU A CA 1
ATOM 570 C C . LEU A 1 71 ? -3.453 5.728 -11.608 1.00 88.44 71 LEU A C 1
ATOM 572 O O . LEU A 1 71 ? -4.032 6.625 -10.996 1.00 88.44 71 LEU A O 1
ATOM 576 N N . ALA A 1 72 ? -4.069 4.618 -12.005 1.00 89.75 72 ALA A N 1
ATOM 577 C CA . ALA A 1 72 ? -5.500 4.388 -11.841 1.00 89.75 72 ALA A CA 1
ATOM 578 C C . ALA A 1 72 ? -5.778 3.079 -11.089 1.00 89.75 72 ALA A C 1
ATOM 580 O O . ALA A 1 72 ? -4.959 2.163 -11.066 1.00 8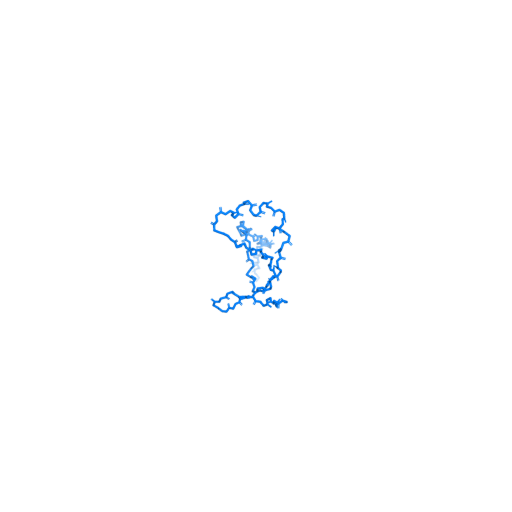9.75 72 ALA A O 1
ATOM 581 N N . SER A 1 73 ? -6.951 2.989 -10.457 1.00 89.12 73 SER A N 1
ATOM 582 C CA . SER A 1 73 ? -7.395 1.805 -9.713 1.00 89.12 73 SER A CA 1
ATOM 583 C C . SER A 1 73 ? -8.622 1.186 -10.381 1.00 89.12 73 SER A C 1
ATOM 585 O O . SER A 1 73 ? -9.563 1.897 -10.727 1.00 89.12 73 SER A O 1
ATOM 587 N N . LYS A 1 74 ? -8.621 -0.142 -10.559 1.00 87.50 74 LYS A N 1
ATOM 588 C CA . LYS A 1 74 ? -9.744 -0.920 -11.121 1.00 87.50 74 LYS A CA 1
ATOM 589 C C . LYS A 1 74 ? -10.609 -1.581 -10.039 1.00 87.50 74 LYS A C 1
ATOM 591 O O . LYS A 1 74 ? -11.442 -2.435 -10.337 1.00 87.50 74 LYS A O 1
ATOM 596 N N . THR A 1 75 ? -10.402 -1.234 -8.772 1.00 84.56 75 THR A N 1
ATOM 597 C CA . THR A 1 75 ? -11.117 -1.859 -7.655 1.00 84.56 75 THR A CA 1
ATOM 598 C C . THR A 1 75 ? -12.614 -1.632 -7.785 1.00 84.56 75 THR A C 1
ATOM 600 O O . THR A 1 75 ? -13.081 -0.493 -7.780 1.00 84.56 75 THR A O 1
ATOM 603 N N . LYS A 1 76 ? -13.378 -2.723 -7.885 1.00 67.50 76 LYS A N 1
ATOM 604 C CA . LYS A 1 76 ? -14.835 -2.665 -7.798 1.00 67.50 76 LYS A CA 1
ATOM 605 C C . LYS A 1 76 ? -15.194 -2.344 -6.350 1.00 67.50 76 LYS A C 1
ATOM 607 O O . LYS A 1 76 ? -14.850 -3.113 -5.458 1.00 67.50 76 LYS A O 1
ATOM 612 N N . LYS A 1 77 ? -15.852 -1.209 -6.113 1.00 63.06 77 LYS A N 1
ATOM 613 C CA . LYS A 1 77 ? -16.506 -0.969 -4.825 1.00 63.06 77 LYS A CA 1
ATOM 614 C C . LYS A 1 77 ? -17.745 -1.862 -4.786 1.00 63.06 77 LYS A C 1
ATOM 616 O O . LYS A 1 77 ? -18.589 -1.733 -5.671 1.00 63.06 77 LYS A O 1
ATOM 621 N N . LEU A 1 78 ? -17.764 -2.808 -3.849 1.00 57.09 78 LEU A N 1
ATOM 622 C CA . LEU A 1 78 ? -18.971 -3.546 -3.476 1.00 57.09 78 LEU A CA 1
ATOM 623 C C . LEU A 1 78 ? -19.960 -2.602 -2.788 1.00 57.09 78 LEU A C 1
ATOM 625 O O . LEU A 1 78 ? -19.484 -1.676 -2.087 1.00 57.09 78 LEU A O 1
#

Foldseek 3Di:
DDDDDPDDPDPDPDPVPDPPDDPPDDDDDDQKDKDWDFDDPDDPCVPVLVPPVVRVVPTDIWIWGDDPPDIDTPDDDD

Sequence (78 aa):
MDEGIFQSPLNSPNRTSAPSSPIGPKFKIIHEGDVHLCRLNHQRTIVSKILSSKFLRRWETHRIYLTSVNLASKTKKL

Organism: Euroglyphus maynei (NCBI:txid6958)

Radius of gyration: 30.17 Å; chains: 1; bounding box: 81×40×67 Å

pLDDT: mean 72.7, std 14.36, range [42.81, 92.12]